Protein AF-A0A968WGV6-F1 (afdb_monomer)

Radius of gyration: 15.03 Å; Cα contacts (8 Å, |Δi|>4): 104; chains: 1; bounding box: 32×28×38 Å

Solvent-accessible surface area (backbone atoms only — not comparable to full-atom values): 6004 Å² total; per-residue (Å²): 96,45,84,61,56,78,37,33,35,41,42,40,74,53,90,98,47,74,50,80,45,79,45,59,45,70,45,87,65,72,87,78,94,72,72,78,81,61,86,94,43,57,88,94,61,58,81,71,84,77,74,79,93,76,53,69,75,55,58,75,72,50,61,69,92,78,48,64,67,68,60,77,77,38,101,45,76,86,49,58,82,74,46,63,55,82,44,81,97

Structure (mmCIF, N/CA/C/O backbone):
data_AF-A0A968WGV6-F1
#
_entry.id   AF-A0A968WGV6-F1
#
loop_
_atom_site.group_PDB
_atom_site.id
_atom_site.type_symbol
_atom_site.label_atom_id
_atom_site.label_alt_id
_atom_site.label_comp_id
_atom_site.label_asym_id
_atom_site.label_entity_id
_atom_site.label_seq_id
_atom_site.pdbx_PDB_ins_code
_atom_site.Cartn_x
_atom_site.Cartn_y
_atom_site.Cartn_z
_atom_site.occupancy
_atom_site.B_iso_or_equiv
_atom_site.auth_seq_id
_atom_site.auth_comp_id
_atom_site.auth_asym_id
_atom_site.auth_atom_id
_atom_site.pdbx_PDB_model_num
ATOM 1 N N . MET A 1 1 ? -15.264 -3.988 -7.114 1.00 82.12 1 MET A N 1
ATOM 2 C CA . MET A 1 1 ? -14.755 -3.266 -5.928 1.00 82.12 1 MET A CA 1
ATOM 3 C C . MET A 1 1 ? -15.645 -2.061 -5.671 1.00 82.12 1 MET A C 1
ATOM 5 O O . MET A 1 1 ? -16.193 -1.535 -6.634 1.00 82.12 1 MET A O 1
ATOM 9 N N . ARG A 1 2 ? -15.836 -1.653 -4.414 1.00 91.69 2 ARG A N 1
ATOM 10 C CA . ARG A 1 2 ? -16.506 -0.389 -4.066 1.00 91.69 2 ARG A CA 1
ATOM 11 C C . ARG A 1 2 ? -15.544 0.464 -3.248 1.00 91.69 2 ARG A C 1
ATOM 13 O O . ARG A 1 2 ? -14.946 -0.048 -2.304 1.00 91.69 2 ARG A O 1
ATOM 20 N N . VAL A 1 3 ? -15.392 1.727 -3.636 1.00 93.19 3 VAL A N 1
ATOM 21 C CA . VAL A 1 3 ? -14.575 2.704 -2.907 1.00 93.19 3 VAL A CA 1
ATOM 22 C C . VAL A 1 3 ? -15.415 3.280 -1.774 1.00 93.19 3 VAL A C 1
ATOM 24 O O . VAL A 1 3 ? -16.561 3.675 -1.993 1.00 93.19 3 VAL A O 1
ATOM 27 N N . GLY A 1 4 ? -14.858 3.254 -0.571 1.00 93.44 4 GLY A N 1
ATOM 28 C CA . GLY A 1 4 ? -15.446 3.777 0.651 1.00 93.44 4 GLY A CA 1
ATOM 29 C C . GLY A 1 4 ? -14.812 5.103 1.057 1.00 93.44 4 GLY A C 1
ATOM 30 O O . GLY A 1 4 ? -14.585 5.991 0.231 1.00 93.44 4 GLY A O 1
ATOM 31 N N . LYS A 1 5 ? -14.564 5.246 2.358 1.00 94.88 5 LYS A N 1
ATOM 32 C CA . LYS A 1 5 ? -14.072 6.479 2.969 1.00 94.88 5 LYS A CA 1
ATOM 33 C C . LYS A 1 5 ? -12.635 6.792 2.529 1.00 94.88 5 LYS A C 1
ATOM 35 O O . LYS A 1 5 ? -11.777 5.915 2.489 1.00 94.88 5 LYS A O 1
ATOM 40 N N . PHE A 1 6 ? -12.365 8.069 2.263 1.00 95.69 6 PHE A N 1
ATOM 41 C CA . PHE A 1 6 ? -11.000 8.590 2.196 1.00 95.69 6 PHE A CA 1
ATOM 42 C C . PHE A 1 6 ? -10.372 8.586 3.595 1.00 95.69 6 PHE A C 1
ATOM 44 O O . PHE A 1 6 ? -10.949 9.15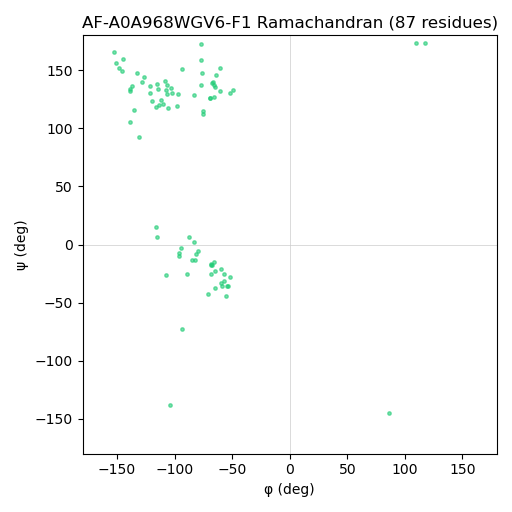0 4.529 1.00 95.69 6 PHE A O 1
ATOM 51 N N . LEU A 1 7 ? -9.205 7.960 3.733 1.00 95.12 7 LEU A N 1
ATOM 52 C CA . LEU A 1 7 ? -8.515 7.832 5.012 1.00 95.12 7 LEU A CA 1
ATOM 53 C C . LEU A 1 7 ? -7.505 8.972 5.175 1.00 95.12 7 LEU A C 1
ATOM 55 O O . LEU A 1 7 ? -7.753 9.921 5.920 1.00 95.12 7 LEU A O 1
ATOM 59 N N . PHE A 1 8 ? -6.400 8.920 4.435 1.00 96.00 8 PHE A N 1
ATOM 60 C CA . PHE A 1 8 ? -5.289 9.859 4.561 1.00 96.00 8 PHE A CA 1
ATOM 61 C C . PHE A 1 8 ? -4.512 10.013 3.249 1.00 96.00 8 PHE A C 1
ATOM 63 O O . PHE A 1 8 ? -4.649 9.220 2.312 1.00 96.00 8 PHE A O 1
ATOM 70 N N . VAL A 1 9 ? -3.690 11.059 3.201 1.00 96.69 9 VAL A N 1
ATOM 71 C CA . VAL A 1 9 ? -2.662 11.276 2.181 1.00 96.69 9 VAL A CA 1
ATOM 72 C C . VAL A 1 9 ? -1.301 10.929 2.776 1.00 96.69 9 VAL A C 1
ATOM 74 O O . VAL A 1 9 ? -1.005 11.391 3.876 1.00 96.69 9 VAL A O 1
ATOM 77 N N . CYS A 1 10 ? -0.466 10.196 2.041 1.00 95.38 10 CYS A N 1
ATOM 78 C CA . CYS A 1 10 ? 0.968 10.110 2.317 1.00 95.38 10 CYS A CA 1
ATOM 79 C C . CYS A 1 10 ? 1.752 10.910 1.276 1.00 95.38 10 CYS A C 1
ATOM 81 O O . CYS A 1 10 ? 1.560 10.737 0.074 1.00 95.38 10 CYS A O 1
ATOM 83 N N . GLU A 1 11 ? 2.648 11.781 1.731 1.00 94.38 11 GLU A N 1
ATOM 84 C CA . GLU A 1 11 ? 3.678 12.371 0.880 1.00 94.38 11 GLU A CA 1
ATOM 85 C C . GLU A 1 11 ? 4.983 11.596 1.063 1.00 94.38 11 GLU A C 1
ATOM 87 O O . GLU A 1 11 ? 5.546 11.580 2.160 1.00 94.38 11 GLU A O 1
ATOM 92 N N . TYR A 1 12 ? 5.471 11.001 -0.027 1.00 90.88 12 TYR A N 1
ATOM 93 C CA . TYR A 1 12 ? 6.787 10.377 -0.102 1.00 90.88 12 TYR A CA 1
ATOM 94 C C . TYR A 1 12 ? 7.725 11.272 -0.910 1.00 90.88 12 TYR A C 1
ATOM 96 O O . TYR A 1 12 ? 7.490 11.519 -2.095 1.00 90.88 12 TYR A O 1
ATOM 104 N N . ASN A 1 13 ? 8.791 11.764 -0.280 1.00 90.12 13 ASN A N 1
ATOM 105 C CA . ASN A 1 13 ? 9.756 12.660 -0.917 1.00 90.12 13 ASN A CA 1
ATOM 106 C C . ASN A 1 13 ? 11.187 12.169 -0.681 1.00 90.12 13 ASN A C 1
ATOM 108 O O . ASN A 1 13 ? 11.824 12.506 0.319 1.00 90.12 13 ASN A O 1
ATOM 112 N N . HIS A 1 14 ? 11.690 11.375 -1.624 1.00 88.19 14 HIS A N 1
ATOM 113 C CA . HIS A 1 14 ? 13.058 10.882 -1.623 1.00 88.19 14 HIS A CA 1
ATOM 114 C C . HIS A 1 14 ? 13.628 10.927 -3.045 1.00 88.19 14 HIS A C 1
ATOM 116 O O . HIS A 1 14 ? 13.266 10.080 -3.864 1.00 88.19 14 HIS A O 1
ATOM 122 N N . PRO A 1 15 ? 14.523 11.881 -3.368 1.00 91.19 15 PRO A N 1
ATOM 123 C CA . PRO A 1 15 ? 15.062 12.029 -4.716 1.00 91.19 15 PRO A CA 1
ATOM 124 C C . PRO A 1 15 ? 15.578 10.700 -5.294 1.00 91.19 15 PRO A C 1
ATOM 126 O O . PRO A 1 15 ? 16.309 9.984 -4.608 1.00 91.19 15 PRO A O 1
ATOM 129 N N . PRO A 1 16 ? 15.232 10.355 -6.549 1.00 92.25 16 PRO A N 1
ATOM 130 C CA . PRO A 1 16 ? 14.532 11.171 -7.549 1.00 92.25 16 PRO A CA 1
ATOM 131 C C . PRO A 1 16 ? 12.993 11.099 -7.485 1.00 92.25 16 PRO A C 1
ATOM 133 O O . PRO A 1 16 ? 12.326 11.621 -8.373 1.00 92.25 16 PRO A O 1
ATOM 136 N N . LEU A 1 17 ? 12.424 10.435 -6.481 1.00 90.00 17 LEU A N 1
ATOM 137 C CA . LEU A 1 17 ? 10.996 10.162 -6.371 1.00 90.00 17 LEU A CA 1
ATOM 138 C C . LEU A 1 17 ? 10.295 11.183 -5.467 1.00 90.00 17 LEU A C 1
ATOM 140 O O . LEU A 1 17 ? 10.684 11.408 -4.322 1.00 90.00 17 LEU A O 1
ATOM 144 N N . HIS A 1 18 ? 9.210 11.762 -5.974 1.00 93.38 18 HIS A N 1
ATOM 145 C CA . HIS A 1 18 ? 8.265 12.549 -5.187 1.00 93.38 18 HIS A CA 1
ATOM 146 C C . HIS A 1 18 ? 6.857 12.122 -5.580 1.00 93.38 18 HIS A C 1
ATOM 148 O O . HIS A 1 18 ? 6.465 12.264 -6.738 1.00 93.38 18 HIS A O 1
ATOM 154 N N . ALA A 1 19 ? 6.130 11.546 -4.629 1.00 92.69 19 ALA A N 1
ATOM 155 C CA . ALA A 1 19 ? 4.802 11.001 -4.844 1.00 92.69 19 ALA A CA 1
ATOM 156 C C . ALA A 1 19 ? 3.840 11.469 -3.751 1.00 92.69 19 ALA A C 1
ATOM 158 O O . ALA A 1 19 ? 4.216 11.661 -2.593 1.00 92.69 19 ALA A O 1
ATOM 159 N N . VAL A 1 20 ? 2.581 11.627 -4.151 1.00 95.12 20 VAL A N 1
ATOM 160 C CA . VAL A 1 20 ? 1.451 11.842 -3.251 1.00 95.12 20 VAL A CA 1
ATOM 161 C C . VAL A 1 20 ? 0.522 10.651 -3.413 1.00 95.12 20 VAL A C 1
ATOM 163 O O . VAL A 1 20 ? -0.003 10.402 -4.498 1.00 95.12 20 VAL A O 1
ATOM 166 N N . GLU A 1 21 ? 0.332 9.916 -2.332 1.00 95.50 21 GLU A N 1
ATOM 167 C CA . GLU A 1 21 ? -0.454 8.693 -2.285 1.00 95.50 21 GLU A CA 1
ATOM 168 C C . GLU A 1 21 ? -1.759 8.961 -1.543 1.00 95.50 21 GLU A C 1
ATOM 170 O O . GLU A 1 21 ? -1.765 9.569 -0.472 1.00 95.50 21 GLU A O 1
ATOM 175 N N . LEU A 1 22 ? -2.877 8.507 -2.105 1.00 95.88 22 LEU A N 1
ATOM 176 C CA . LEU A 1 22 ? -4.198 8.686 -1.514 1.00 95.88 22 LEU A CA 1
ATOM 177 C C . LEU A 1 22 ? -4.754 7.327 -1.107 1.00 95.88 22 LEU A C 1
ATOM 179 O O . LEU A 1 22 ? -4.957 6.456 -1.955 1.00 95.88 22 LEU A O 1
ATOM 183 N N . PHE A 1 23 ? -5.037 7.164 0.182 1.00 95.06 23 PHE A N 1
ATOM 184 C CA . PHE A 1 23 ? -5.534 5.912 0.734 1.00 95.06 23 PHE A CA 1
ATOM 185 C C . PHE A 1 23 ? -7.040 5.985 0.971 1.00 95.06 23 PHE A C 1
ATOM 187 O O . PHE A 1 23 ? -7.559 6.915 1.592 1.00 95.06 23 PHE A O 1
ATOM 194 N N . PHE A 1 24 ? -7.743 4.969 0.478 1.00 94.75 24 PHE A N 1
ATOM 195 C CA . PHE A 1 24 ? -9.184 4.813 0.626 1.00 94.75 24 PHE A CA 1
ATOM 196 C C . PHE A 1 24 ? -9.489 3.439 1.199 1.00 94.75 24 PHE A C 1
ATOM 198 O O . PHE A 1 24 ? -8.862 2.444 0.833 1.00 94.75 24 PHE A O 1
ATOM 205 N N . GLU A 1 25 ? -10.508 3.380 2.042 1.00 93.56 25 GLU A N 1
ATOM 206 C CA . GLU A 1 25 ? -11.143 2.125 2.403 1.00 93.56 25 GLU A CA 1
ATOM 207 C C . GLU A 1 25 ? -11.818 1.530 1.164 1.00 93.56 25 GLU A C 1
ATOM 209 O O . GLU A 1 25 ? -12.491 2.233 0.403 1.00 93.56 25 GLU A O 1
ATOM 214 N N . VAL A 1 26 ? -11.647 0.229 0.940 1.00 91.31 26 VAL A N 1
ATOM 215 C CA . VAL A 1 26 ? -12.211 -0.449 -0.226 1.00 91.31 26 VAL A CA 1
ATOM 216 C C . VAL A 1 26 ? -12.811 -1.788 0.172 1.00 91.31 26 VAL A C 1
ATOM 218 O O . VAL A 1 26 ? -12.215 -2.564 0.911 1.00 91.31 26 VAL A O 1
ATOM 221 N N . SER A 1 27 ? -13.998 -2.089 -0.352 1.00 90.44 27 SER A N 1
ATOM 222 C CA . SER A 1 27 ? -14.626 -3.399 -0.169 1.00 90.44 27 SER A CA 1
ATOM 223 C C . SER A 1 27 ? -14.571 -4.216 -1.455 1.00 90.44 27 SER A C 1
ATOM 225 O O . SER A 1 27 ? -14.797 -3.725 -2.576 1.00 90.44 27 SER A O 1
ATOM 227 N N . HIS A 1 28 ? -14.258 -5.501 -1.295 1.00 83.94 28 HIS A N 1
ATOM 228 C CA . HIS A 1 28 ? -14.270 -6.446 -2.397 1.00 83.94 28 HIS A CA 1
ATOM 229 C C . HIS A 1 28 ? -15.706 -6.611 -2.905 1.00 83.94 28 HIS A C 1
ATOM 231 O O . HIS A 1 28 ? -16.615 -6.901 -2.134 1.00 83.94 28 HIS A O 1
ATOM 237 N N . ALA A 1 29 ? -15.918 -6.426 -4.210 1.00 76.50 29 ALA A N 1
ATOM 238 C CA . ALA A 1 29 ? -17.247 -6.573 -4.818 1.00 76.50 29 ALA A CA 1
ATOM 239 C C . ALA A 1 29 ? -17.309 -7.721 -5.840 1.00 76.50 29 ALA A C 1
ATOM 241 O O . ALA A 1 29 ? -18.232 -7.757 -6.647 1.00 76.50 29 ALA A O 1
ATOM 242 N N . GLY A 1 30 ? -16.313 -8.617 -5.831 1.00 85.31 30 GLY A N 1
ATOM 243 C CA . GLY A 1 30 ? -16.146 -9.711 -6.793 1.00 85.31 30 GLY A CA 1
ATOM 244 C C . GLY A 1 30 ? -14.856 -9.603 -7.615 1.00 85.31 30 GLY A C 1
ATOM 245 O O . GLY A 1 30 ? -14.158 -8.591 -7.546 1.00 85.31 30 GLY A O 1
ATOM 246 N N . GLY A 1 31 ? -14.582 -10.645 -8.409 1.00 87.12 31 GLY A N 1
ATOM 247 C CA . GLY A 1 31 ? -13.352 -10.817 -9.191 1.00 87.12 31 GLY A CA 1
ATOM 248 C C . GLY A 1 31 ? -12.457 -11.937 -8.651 1.00 87.12 31 GLY A C 1
ATOM 249 O O . GLY A 1 31 ? -12.734 -12.520 -7.603 1.00 87.12 31 GLY A O 1
ATOM 250 N N . THR A 1 32 ? -11.394 -12.251 -9.389 1.00 89.25 32 THR A N 1
ATOM 251 C CA . THR A 1 32 ? -10.300 -13.131 -8.954 1.00 89.25 32 THR A CA 1
ATOM 252 C C . THR A 1 32 ? -9.017 -12.319 -8.866 1.00 89.25 32 THR A C 1
ATOM 254 O O . THR A 1 32 ? -8.751 -11.467 -9.713 1.00 89.25 32 THR A O 1
ATOM 257 N N . LEU A 1 33 ? -8.240 -12.559 -7.813 1.00 89.75 33 LEU A N 1
ATOM 258 C CA . LEU A 1 33 ? -6.979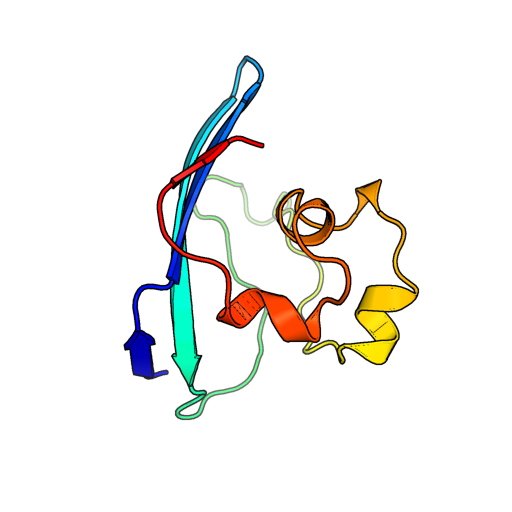 -11.867 -7.588 1.00 89.75 33 LEU A CA 1
ATOM 259 C C . LEU A 1 33 ? -5.954 -12.313 -8.640 1.00 89.75 33 LEU A C 1
ATOM 261 O O . LEU A 1 33 ? -5.725 -13.509 -8.811 1.00 89.75 33 LEU A O 1
ATOM 265 N N . ALA A 1 34 ? -5.356 -11.356 -9.344 1.00 92.88 34 ALA A N 1
ATOM 266 C CA . ALA A 1 34 ? -4.367 -11.595 -10.389 1.00 92.88 34 ALA A CA 1
ATOM 267 C C . ALA A 1 34 ? -3.358 -10.442 -10.428 1.00 92.88 34 ALA A C 1
ATOM 269 O O . ALA A 1 34 ? -3.676 -9.314 -10.047 1.00 92.88 34 ALA A O 1
ATOM 270 N N . THR A 1 35 ? -2.129 -10.725 -10.858 1.00 95.00 35 THR A N 1
ATOM 271 C CA . THR A 1 35 ? -1.085 -9.704 -10.999 1.00 95.00 35 THR A CA 1
ATOM 272 C C . THR A 1 35 ? -1.445 -8.716 -12.107 1.00 95.00 35 THR A C 1
ATOM 274 O O . THR A 1 35 ? -1.927 -9.117 -13.167 1.00 95.00 35 THR A O 1
ATOM 277 N N . GLY A 1 36 ? -1.174 -7.430 -11.880 1.00 90.81 36 GLY A N 1
ATOM 278 C CA . GLY A 1 36 ? -1.309 -6.392 -12.903 1.00 90.81 36 GLY A CA 1
ATOM 279 C C . GLY A 1 36 ? -0.158 -6.388 -13.914 1.00 90.81 36 GLY A C 1
ATOM 280 O O . GLY A 1 36 ? 0.840 -7.089 -13.750 1.00 90.81 36 GLY A O 1
ATOM 281 N N . THR A 1 37 ? -0.301 -5.576 -14.961 1.00 93.75 37 THR A N 1
ATOM 282 C CA . THR A 1 37 ? 0.768 -5.258 -15.919 1.00 93.75 37 THR A CA 1
ATOM 283 C C . THR A 1 37 ? 1.020 -3.757 -15.877 1.00 93.75 37 THR A C 1
ATOM 285 O O . THR A 1 37 ? 0.094 -2.976 -16.074 1.00 93.75 37 THR A O 1
ATOM 288 N N . ASP A 1 38 ? 2.262 -3.374 -15.614 1.00 92.06 38 ASP A N 1
ATOM 289 C CA . ASP A 1 38 ? 2.762 -2.013 -15.727 1.00 92.06 38 ASP A CA 1
ATOM 290 C C . ASP A 1 38 ? 2.964 -1.673 -17.217 1.00 92.06 38 ASP A C 1
ATOM 292 O O . ASP A 1 38 ? 3.825 -2.286 -17.866 1.00 92.06 38 ASP A O 1
ATOM 296 N N . PRO A 1 39 ? 2.170 -0.744 -17.782 1.00 92.00 39 PRO A N 1
ATOM 297 C CA . PRO A 1 39 ? 2.245 -0.381 -19.193 1.00 92.00 39 PRO A CA 1
ATOM 298 C C . PRO A 1 39 ? 3.545 0.346 -19.569 1.00 92.00 39 PRO A C 1
ATOM 300 O O . PRO A 1 39 ? 3.880 0.393 -20.752 1.00 92.00 39 PRO A O 1
ATOM 303 N N . GLU A 1 40 ? 4.285 0.893 -18.602 1.00 93.06 40 GLU A N 1
ATOM 304 C CA . GLU A 1 40 ? 5.561 1.581 -18.840 1.00 93.06 40 GLU A CA 1
ATOM 305 C C . GLU A 1 40 ? 6.736 0.595 -18.967 1.00 93.06 40 GLU A C 1
ATOM 307 O O . GLU A 1 40 ? 7.818 0.945 -19.446 1.00 93.06 40 GLU A O 1
ATOM 312 N N . MET A 1 41 ? 6.521 -0.669 -18.589 1.00 93.62 41 MET A N 1
ATOM 313 C CA . MET A 1 41 ? 7.537 -1.717 -18.577 1.00 93.62 41 MET A CA 1
ATOM 314 C C . MET A 1 41 ? 7.303 -2.745 -19.688 1.00 93.62 41 MET A C 1
ATOM 316 O O . MET A 1 41 ? 6.189 -3.186 -19.963 1.00 93.62 41 MET A O 1
ATOM 320 N N . ALA A 1 42 ? 8.385 -3.214 -20.315 1.00 93.31 42 ALA A N 1
ATOM 321 C CA . ALA A 1 42 ? 8.295 -4.282 -21.313 1.00 93.31 42 ALA A CA 1
ATOM 322 C C . ALA A 1 42 ? 7.711 -5.581 -20.701 1.00 93.31 42 ALA A C 1
ATOM 324 O O . ALA A 1 42 ? 7.952 -5.851 -19.519 1.00 93.31 42 ALA A O 1
ATOM 325 N N . PRO A 1 43 ? 7.030 -6.450 -21.481 1.00 88.31 43 PRO A N 1
ATOM 326 C CA . PRO A 1 43 ? 6.386 -7.662 -20.952 1.00 88.31 43 PRO A CA 1
ATOM 327 C C . PRO A 1 43 ? 7.315 -8.587 -20.142 1.00 88.31 43 PRO A C 1
ATOM 329 O O . PRO A 1 43 ? 6.911 -9.146 -19.130 1.00 88.31 43 PRO A O 1
ATOM 332 N N . GLY A 1 44 ? 8.590 -8.706 -20.528 1.00 91.12 44 GLY A N 1
ATOM 333 C CA . GLY A 1 44 ? 9.585 -9.509 -19.797 1.00 91.12 44 GLY A CA 1
ATOM 334 C C . GLY A 1 44 ? 10.191 -8.831 -18.559 1.00 91.12 44 GLY A C 1
ATOM 335 O O . GLY A 1 44 ? 10.977 -9.449 -17.845 1.00 91.12 44 GLY A O 1
ATOM 336 N N . ARG A 1 45 ? 9.863 -7.559 -18.304 1.00 94.44 45 ARG A N 1
ATOM 337 C CA . ARG A 1 45 ? 10.484 -6.720 -17.263 1.00 94.44 45 ARG A CA 1
ATOM 338 C C . ARG A 1 45 ? 9.520 -6.296 -16.154 1.00 94.44 45 ARG A C 1
ATOM 340 O O . ARG A 1 45 ? 9.925 -5.543 -15.281 1.00 94.44 45 ARG A O 1
ATOM 347 N N . GLN A 1 46 ? 8.293 -6.805 -16.158 1.00 95.06 46 GLN A N 1
ATOM 348 C CA . GLN A 1 46 ? 7.287 -6.549 -15.124 1.00 95.06 46 GLN A CA 1
ATOM 349 C C . GLN A 1 46 ? 7.838 -6.833 -13.720 1.00 95.06 46 GLN A C 1
ATOM 351 O O . GLN A 1 46 ? 8.428 -7.887 -13.497 1.00 95.06 46 GLN A O 1
ATOM 356 N N . ILE A 1 47 ? 7.674 -5.904 -12.777 1.00 93.62 47 ILE A N 1
ATOM 357 C CA . ILE A 1 47 ? 8.238 -6.036 -11.421 1.00 93.62 47 ILE A CA 1
ATOM 358 C C . ILE A 1 47 ? 7.298 -6.753 -10.446 1.00 93.62 47 ILE A C 1
ATOM 360 O O . ILE A 1 47 ? 7.770 -7.391 -9.508 1.00 93.62 47 ILE A O 1
ATOM 364 N N . ILE A 1 48 ? 5.985 -6.715 -10.690 1.00 93.38 48 ILE A N 1
ATOM 365 C CA . ILE A 1 48 ? 4.991 -7.430 -9.884 1.00 93.38 48 ILE A CA 1
ATOM 366 C C . ILE A 1 48 ? 5.061 -8.917 -10.244 1.00 93.38 48 ILE A C 1
ATOM 368 O O . ILE A 1 48 ? 4.784 -9.302 -11.380 1.00 93.38 48 ILE A O 1
ATOM 372 N N . ARG A 1 49 ? 5.460 -9.758 -9.283 1.00 92.31 49 ARG A N 1
ATOM 373 C CA . ARG A 1 49 ? 5.616 -11.213 -9.477 1.00 92.31 49 ARG A CA 1
ATOM 374 C C . ARG A 1 49 ? 4.539 -12.044 -8.794 1.00 92.31 49 ARG A C 1
ATOM 376 O O . ARG A 1 49 ? 4.251 -13.144 -9.247 1.00 92.31 49 ARG A O 1
ATOM 383 N N . GLU A 1 50 ? 3.946 -11.515 -7.733 1.00 93.56 50 GLU A N 1
ATOM 384 C CA . GLU A 1 50 ? 2.966 -12.211 -6.912 1.00 93.56 50 GLU A CA 1
ATOM 385 C C . GLU A 1 50 ? 1.929 -11.215 -6.398 1.00 93.56 50 GLU A C 1
ATOM 387 O O . GLU A 1 50 ? 2.231 -10.041 -6.177 1.00 93.56 50 GLU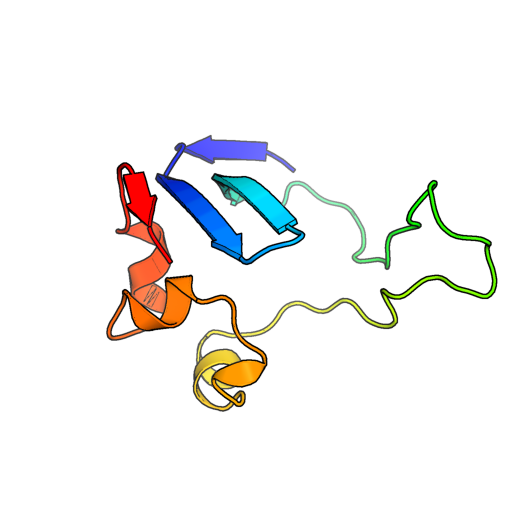 A O 1
ATOM 392 N N . VAL A 1 51 ? 0.704 -11.695 -6.204 1.00 93.75 51 VAL A N 1
ATOM 393 C CA . VAL A 1 51 ? -0.334 -10.978 -5.476 1.00 93.75 51 VAL A CA 1
ATOM 394 C C . VAL A 1 51 ? -1.086 -11.965 -4.591 1.00 93.75 51 VAL A C 1
ATOM 396 O O . VAL A 1 51 ? -1.489 -13.041 -5.034 1.00 93.75 51 VAL A O 1
ATOM 399 N N . ARG A 1 52 ? -1.275 -11.603 -3.324 1.00 93.56 52 ARG A N 1
ATOM 400 C CA . ARG A 1 52 ? -2.067 -12.381 -2.373 1.00 93.56 52 ARG A CA 1
ATOM 401 C C . ARG A 1 52 ? -2.685 -11.476 -1.321 1.00 93.56 52 ARG A C 1
ATOM 403 O O . ARG A 1 52 ? -2.174 -10.393 -1.049 1.00 93.56 52 ARG A O 1
ATOM 410 N N . LEU A 1 53 ? -3.775 -11.942 -0.724 1.00 91.06 53 LEU A N 1
ATOM 411 C CA . LEU A 1 53 ? -4.281 -11.356 0.511 1.00 91.06 53 LEU A CA 1
ATOM 412 C C . LEU A 1 53 ? -3.414 -11.851 1.668 1.00 91.06 53 LEU A C 1
ATOM 414 O O . LEU A 1 53 ? -3.057 -13.028 1.724 1.00 91.06 53 LEU A O 1
ATOM 418 N N . VAL A 1 54 ? -3.075 -10.935 2.566 1.00 92.88 54 VAL A N 1
ATOM 419 C CA . VAL A 1 54 ? -2.246 -11.193 3.743 1.00 92.88 54 VAL A CA 1
ATOM 420 C C . VAL A 1 54 ? -3.039 -10.817 4.982 1.00 92.88 54 VAL A C 1
ATOM 422 O O . VAL A 1 54 ? -3.725 -9.795 5.003 1.00 92.88 54 VAL A O 1
ATOM 425 N N . SER A 1 55 ? -2.990 -11.663 6.003 1.00 92.88 55 SER A N 1
ATOM 426 C CA . SER A 1 55 ? -3.622 -11.368 7.286 1.00 92.88 55 SER A CA 1
ATOM 427 C C . SER A 1 55 ? -2.789 -10.373 8.096 1.00 92.88 55 SER A C 1
ATOM 429 O O . SER A 1 55 ? -1.572 -10.276 7.932 1.00 92.88 55 SER A O 1
ATOM 431 N N . MET A 1 56 ? -3.422 -9.683 9.049 1.00 91.25 56 MET A N 1
ATOM 432 C CA . MET A 1 56 ? -2.705 -8.794 9.973 1.00 91.25 56 MET A CA 1
ATOM 433 C C . MET A 1 56 ? -1.643 -9.545 10.792 1.00 91.25 56 MET A C 1
ATOM 435 O O . MET A 1 56 ? -0.588 -8.999 11.098 1.00 91.25 56 MET A O 1
ATOM 439 N N . ALA A 1 57 ? -1.881 -10.817 11.131 1.00 93.31 57 ALA A N 1
ATOM 440 C CA . ALA A 1 57 ? -0.900 -11.659 11.820 1.00 93.31 57 ALA A CA 1
ATOM 441 C C . ALA A 1 57 ? 0.349 -11.931 10.965 1.00 93.31 57 ALA A C 1
ATOM 443 O O . ALA A 1 57 ? 1.455 -11.957 11.500 1.00 93.31 57 ALA A O 1
ATOM 444 N N . GLU A 1 58 ? 0.182 -12.104 9.651 1.00 94.88 58 GLU A N 1
ATOM 445 C CA . GLU A 1 58 ? 1.306 -12.246 8.723 1.00 94.88 58 GLU A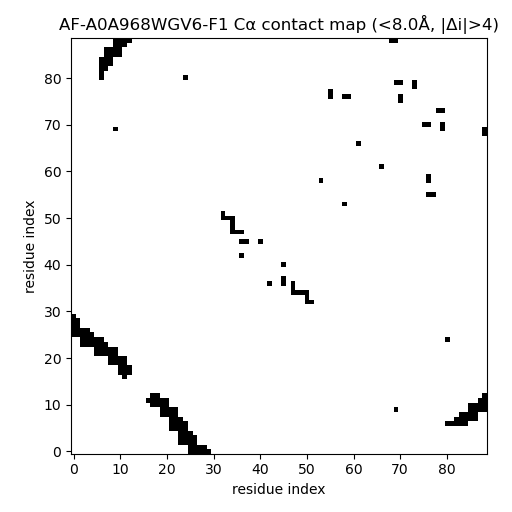 CA 1
ATOM 446 C C . GLU A 1 58 ? 2.055 -10.926 8.541 1.00 94.88 58 GLU A C 1
ATOM 448 O O . GLU A 1 58 ? 3.280 -10.938 8.577 1.00 94.88 58 GLU A O 1
ATOM 453 N N . ILE A 1 59 ? 1.349 -9.793 8.411 1.00 93.31 59 ILE A N 1
ATOM 454 C CA . ILE A 1 59 ? 1.971 -8.460 8.290 1.00 93.31 59 ILE A CA 1
ATOM 455 C C . ILE A 1 59 ? 2.911 -8.190 9.470 1.00 93.31 59 ILE A C 1
ATOM 457 O O . ILE A 1 59 ? 4.045 -7.771 9.260 1.00 93.31 59 ILE A O 1
ATOM 461 N N . ARG A 1 60 ? 2.488 -8.504 10.703 1.00 91.88 60 ARG A N 1
ATOM 462 C CA . ARG A 1 60 ? 3.313 -8.333 11.916 1.00 91.88 60 ARG A CA 1
ATOM 463 C C . ARG A 1 60 ? 4.623 -9.137 11.899 1.00 91.88 60 ARG A C 1
ATOM 465 O O . ARG A 1 60 ? 5.534 -8.819 12.654 1.00 91.88 60 ARG A O 1
ATOM 472 N N . GLN A 1 61 ? 4.718 -10.184 11.079 1.00 94.19 61 GLN A N 1
ATOM 473 C CA . GLN A 1 61 ? 5.913 -11.029 10.950 1.00 94.19 61 GLN A CA 1
ATOM 474 C C . GLN A 1 61 ? 6.807 -10.617 9.771 1.00 94.19 61 GLN A C 1
ATOM 476 O O . GLN A 1 61 ? 7.902 -11.162 9.614 1.00 94.19 61 GLN A O 1
ATOM 481 N N . MET A 1 62 ? 6.360 -9.685 8.926 1.00 94.44 62 MET A N 1
ATOM 482 C CA . MET A 1 62 ? 7.131 -9.233 7.772 1.00 94.44 62 MET A CA 1
ATOM 483 C C . MET A 1 62 ? 8.258 -8.281 8.192 1.00 94.44 62 MET A C 1
ATOM 485 O O . MET A 1 62 ? 8.099 -7.500 9.132 1.00 94.44 62 MET A O 1
ATOM 489 N N . PRO A 1 63 ? 9.405 -8.288 7.489 1.00 93.94 63 PRO A N 1
ATOM 490 C CA . PRO A 1 63 ? 10.456 -7.310 7.733 1.00 93.94 63 PRO A CA 1
ATOM 491 C C . PRO A 1 63 ? 9.949 -5.885 7.492 1.00 93.94 63 PRO A C 1
ATOM 493 O O . PRO A 1 63 ? 9.404 -5.602 6.425 1.00 93.94 63 PRO A O 1
ATOM 496 N N . GLN A 1 64 ? 10.217 -4.965 8.421 1.00 88.94 64 GLN A N 1
ATOM 497 C CA 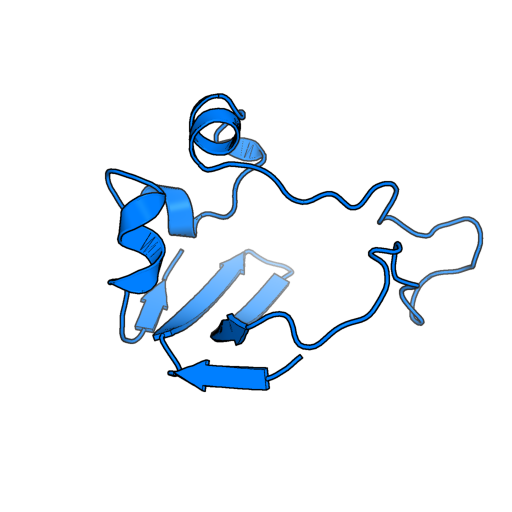. GLN A 1 64 ? 9.752 -3.575 8.317 1.00 88.94 64 GLN A CA 1
ATOM 498 C C . GLN A 1 64 ? 10.168 -2.894 7.003 1.00 88.94 64 GLN A C 1
ATOM 500 O O . GLN A 1 64 ? 9.392 -2.149 6.425 1.00 88.94 64 GLN A O 1
ATOM 505 N N . ALA A 1 65 ? 11.362 -3.200 6.485 1.00 91.19 65 ALA A N 1
ATOM 506 C CA . ALA A 1 65 ? 11.860 -2.655 5.218 1.00 91.19 65 ALA A CA 1
ATOM 507 C C . ALA A 1 65 ? 11.055 -3.097 3.975 1.00 91.19 65 ALA A C 1
ATOM 509 O O . ALA A 1 65 ? 11.220 -2.518 2.907 1.00 91.19 65 ALA A O 1
ATOM 510 N N . SER A 1 66 ? 10.223 -4.137 4.099 1.00 92.31 66 SER A N 1
ATOM 511 C CA . SER A 1 66 ? 9.308 -4.602 3.047 1.00 92.31 66 SER A CA 1
ATOM 512 C C . SER A 1 66 ? 7.889 -4.044 3.186 1.00 92.31 66 SER A C 1
ATOM 514 O O . SER A 1 66 ? 7.079 -4.204 2.275 1.00 92.31 66 SER A O 1
ATOM 516 N N . LEU A 1 67 ? 7.589 -3.398 4.315 1.00 92.81 67 LEU A N 1
ATOM 517 C CA . LEU A 1 67 ? 6.304 -2.769 4.585 1.00 92.81 67 LEU A CA 1
ATOM 518 C C . LEU A 1 67 ? 6.351 -1.292 4.194 1.00 92.81 67 LEU A C 1
ATOM 520 O O . LEU A 1 67 ? 7.390 -0.636 4.248 1.00 92.81 67 LEU A O 1
ATOM 524 N N . HIS A 1 68 ? 5.194 -0.756 3.816 1.00 92.88 68 HIS A N 1
ATOM 525 C CA . HIS A 1 68 ? 5.058 0.672 3.563 1.00 92.88 68 HIS A CA 1
ATOM 526 C C . HIS A 1 68 ? 5.306 1.483 4.849 1.00 92.88 68 HIS A C 1
ATOM 528 O O . HIS A 1 68 ? 4.907 1.058 5.934 1.00 92.88 68 HIS A O 1
ATOM 534 N N . GLY A 1 69 ? 5.902 2.675 4.738 1.00 91.25 69 GLY A N 1
ATOM 535 C CA . GLY A 1 69 ? 6.284 3.500 5.897 1.00 91.25 69 GLY A CA 1
ATOM 536 C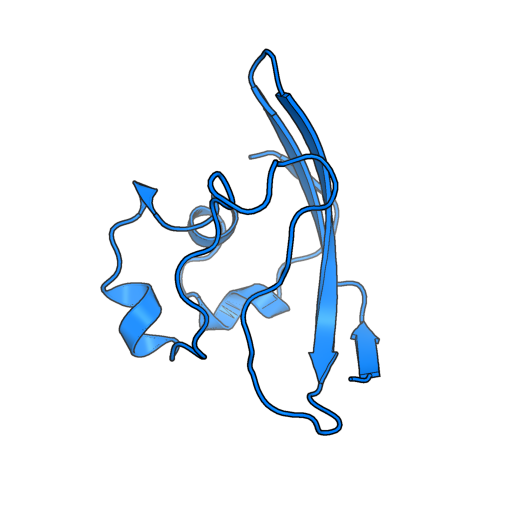 C . GLY A 1 69 ? 5.122 3.847 6.835 1.00 91.25 69 GLY A C 1
ATOM 537 O O . GLY A 1 69 ? 5.317 4.014 8.036 1.00 91.25 69 GLY A O 1
ATOM 538 N N . VAL A 1 70 ? 3.894 3.852 6.309 1.00 92.31 70 VAL A N 1
ATOM 539 C CA . VAL A 1 70 ? 2.664 4.056 7.087 1.00 92.31 70 VAL A CA 1
ATOM 540 C C . VAL A 1 70 ? 2.484 3.047 8.229 1.00 92.31 70 VAL A C 1
ATOM 542 O O . VAL A 1 70 ? 1.956 3.412 9.274 1.00 92.31 70 VAL A O 1
ATOM 545 N N . PHE A 1 71 ? 2.973 1.810 8.085 1.00 91.31 71 PHE A N 1
ATOM 546 C CA . PHE A 1 71 ? 2.902 0.807 9.154 1.00 91.31 71 PHE A CA 1
ATOM 547 C C . PHE A 1 71 ? 3.794 1.163 10.352 1.00 91.31 71 PHE A C 1
ATOM 549 O O . PHE A 1 71 ? 3.604 0.618 11.430 1.00 91.31 71 PHE A O 1
ATOM 556 N N . GLY A 1 72 ? 4.751 2.084 10.190 1.00 88.44 72 GLY A N 1
ATOM 557 C CA . GLY A 1 72 ? 5.522 2.654 11.297 1.00 88.44 72 GLY A CA 1
ATOM 558 C C . GLY A 1 72 ? 4.810 3.789 12.041 1.00 88.44 72 GLY A C 1
ATOM 559 O O . GLY A 1 72 ? 5.312 4.236 13.067 1.00 88.44 72 GLY A O 1
ATOM 560 N N . LEU A 1 73 ? 3.667 4.270 11.537 1.00 87.19 73 LEU A N 1
ATOM 561 C CA . LEU A 1 73 ? 2.873 5.342 12.153 1.00 87.19 73 LEU A CA 1
ATOM 562 C C . LEU A 1 73 ? 1.743 4.811 13.048 1.00 87.19 73 LEU A C 1
ATOM 564 O O . LEU A 1 73 ? 1.030 5.599 13.668 1.00 87.19 73 LEU A O 1
ATOM 568 N N . CYS A 1 74 ? 1.567 3.492 13.110 1.00 85.12 74 CYS A N 1
ATOM 569 C CA . CYS A 1 74 ? 0.593 2.823 13.960 1.00 85.12 74 CYS A CA 1
ATOM 570 C C . CYS A 1 74 ? 1.277 1.733 14.791 1.00 85.12 74 CYS A C 1
ATOM 572 O O . CYS A 1 74 ? 2.098 0.982 14.271 1.00 85.12 74 CYS A O 1
ATOM 574 N N . ASP A 1 75 ? 0.894 1.603 16.063 1.00 82.81 75 ASP A N 1
ATOM 575 C CA . ASP A 1 75 ? 1.432 0.554 16.946 1.00 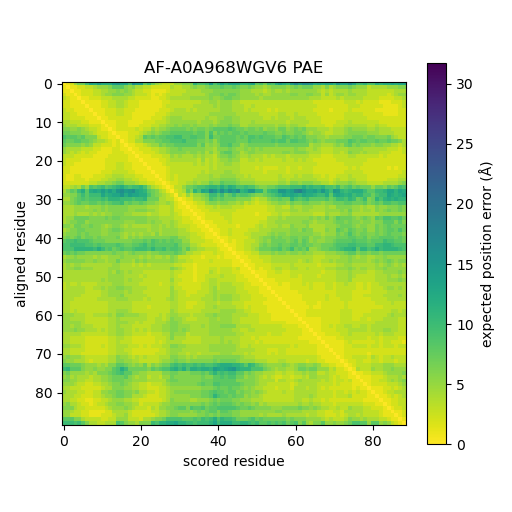82.81 75 ASP A CA 1
ATOM 576 C C . ASP A 1 75 ? 0.974 -0.856 16.536 1.00 82.81 75 ASP A C 1
ATOM 578 O O . ASP A 1 75 ? 1.640 -1.849 16.826 1.00 82.81 75 ASP A O 1
ATOM 582 N N . ASP A 1 76 ? -0.170 -0.945 15.852 1.00 87.69 76 ASP A N 1
ATOM 583 C CA . ASP A 1 76 ? -0.738 -2.192 15.347 1.00 87.69 76 ASP A CA 1
ATOM 584 C C . ASP A 1 76 ? -1.306 -1.978 13.927 1.00 87.69 76 ASP A C 1
ATOM 586 O O . ASP A 1 76 ? -2.031 -0.999 13.727 1.00 87.69 76 ASP A O 1
ATOM 590 N N . PRO A 1 77 ? -1.027 -2.871 12.952 1.00 86.25 77 PRO A N 1
ATOM 591 C CA . PRO A 1 77 ? -1.609 -2.829 11.606 1.00 86.25 77 PRO A CA 1
ATOM 592 C C . PRO A 1 77 ? -3.139 -2.730 11.553 1.00 86.25 77 PRO A C 1
ATOM 594 O O . PRO A 1 77 ? -3.681 -2.171 10.603 1.00 86.25 77 PRO A O 1
ATOM 597 N N . GLU A 1 78 ? -3.850 -3.242 12.559 1.00 89.44 78 GLU A N 1
ATOM 598 C CA . GLU A 1 78 ? -5.309 -3.113 12.662 1.00 89.44 78 GLU A CA 1
ATOM 599 C C . GLU A 1 78 ? -5.755 -1.656 12.845 1.00 89.44 78 GLU A C 1
ATOM 601 O O . GLU A 1 78 ? -6.861 -1.294 12.460 1.00 89.44 78 GLU A O 1
ATOM 606 N N . ASN A 1 79 ? -4.878 -0.781 13.342 1.00 90.88 79 ASN A N 1
ATOM 607 C CA . ASN A 1 79 ? -5.172 0.639 13.521 1.00 90.88 79 ASN A CA 1
ATOM 608 C C . ASN A 1 79 ? -4.971 1.477 12.249 1.00 90.88 79 ASN A C 1
ATOM 610 O O . ASN A 1 79 ? -5.163 2.693 12.295 1.00 90.88 79 ASN A O 1
ATOM 614 N N . LEU A 1 80 ? -4.601 0.873 11.114 1.00 89.81 80 LEU A N 1
ATOM 615 C CA . LEU A 1 80 ? -4.358 1.600 9.864 1.00 89.81 80 LEU A CA 1
ATOM 616 C C . LEU A 1 80 ? -5.594 2.390 9.394 1.00 89.81 80 LEU A C 1
ATOM 618 O O . LEU A 1 80 ? -5.469 3.502 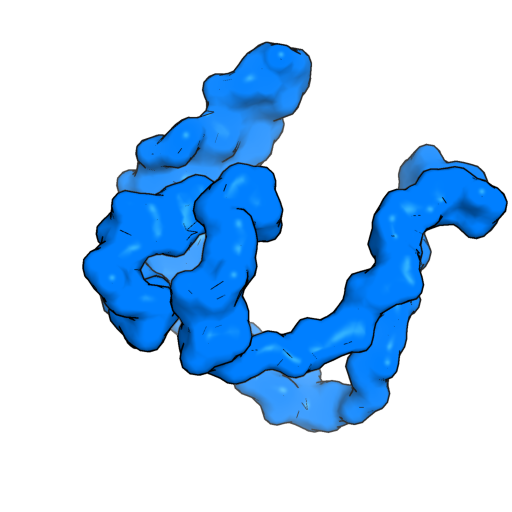8.887 1.00 89.81 80 LEU A O 1
ATOM 622 N N . GLU A 1 81 ? -6.794 1.845 9.603 1.00 88.31 81 GLU A N 1
ATOM 623 C CA . GLU A 1 81 ? -8.068 2.492 9.251 1.00 88.31 81 GLU A CA 1
ATOM 624 C C . GLU A 1 81 ? -8.380 3.747 10.085 1.00 88.31 81 GLU A C 1
ATOM 626 O O . GLU A 1 81 ? -9.187 4.586 9.676 1.00 88.31 81 GLU A O 1
ATOM 631 N N . ASN A 1 82 ? -7.710 3.903 11.232 1.00 91.38 82 ASN A N 1
ATOM 632 C CA . ASN A 1 82 ? -7.863 5.054 12.120 1.00 91.38 82 ASN A CA 1
ATOM 633 C C . ASN A 1 82 ? -6.976 6.238 11.712 1.00 91.38 82 ASN A C 1
ATOM 635 O O . ASN A 1 82 ? -7.174 7.353 12.202 1.00 91.38 82 ASN A O 1
ATOM 639 N N . LEU A 1 83 ? -6.005 6.021 10.820 1.00 92.19 83 LEU A N 1
ATOM 640 C CA . LEU A 1 83 ? -5.165 7.091 10.299 1.00 92.19 83 LEU A CA 1
ATOM 641 C C . LEU A 1 83 ? -6.006 8.066 9.468 1.00 92.19 83 LEU A C 1
ATOM 643 O O . LEU A 1 83 ? -6.861 7.671 8.674 1.00 92.19 83 LEU A O 1
ATOM 647 N N . THR A 1 84 ? -5.763 9.364 9.654 1.00 92.50 84 THR A N 1
ATOM 648 C CA . THR A 1 84 ? -6.463 10.424 8.920 1.00 92.50 84 THR A CA 1
ATOM 649 C C . THR A 1 84 ? -5.552 11.609 8.621 1.00 92.50 84 THR A C 1
ATOM 651 O O . THR A 1 84 ? -4.539 11.817 9.287 1.00 92.50 84 THR A O 1
ATOM 654 N N . GLY A 1 85 ? -5.930 12.416 7.627 1.00 92.88 85 GLY A N 1
ATOM 655 C CA . GLY A 1 85 ? -5.256 13.682 7.330 1.00 92.88 85 GLY A CA 1
ATOM 656 C C . GLY A 1 85 ? -4.045 13.536 6.407 1.00 92.88 85 GLY A C 1
ATOM 657 O O . GLY A 1 85 ? -4.077 12.749 5.464 1.00 92.88 85 GLY A O 1
ATOM 658 N N . PHE A 1 86 ? -3.012 14.350 6.636 1.00 93.88 86 PHE A N 1
ATOM 659 C CA . PHE A 1 86 ? -1.792 14.398 5.825 1.00 93.88 86 PHE A CA 1
ATOM 660 C C . PHE A 1 86 ? -0.611 13.835 6.616 1.00 93.88 86 PHE A C 1
ATOM 662 O O . PHE A 1 86 ? -0.272 14.353 7.681 1.00 93.88 86 PHE A O 1
ATOM 669 N N . LEU A 1 87 ? 0.011 12.790 6.080 1.00 91.19 87 LEU A N 1
ATOM 670 C CA . LEU A 1 87 ? 1.121 12.067 6.682 1.00 91.19 87 LEU A CA 1
ATOM 671 C C . LEU A 1 87 ? 2.370 12.260 5.825 1.00 91.19 87 LEU A C 1
ATOM 673 O O . LEU A 1 87 ? 2.328 12.130 4.602 1.00 91.19 87 LEU A O 1
ATOM 677 N N . LYS A 1 88 ? 3.491 12.554 6.478 1.00 87.00 88 LYS A N 1
ATOM 678 C CA . LYS A 1 88 ? 4.795 12.655 5.829 1.00 87.00 88 LYS A CA 1
ATOM 679 C C . LYS A 1 88 ? 5.665 11.499 6.301 1.00 87.00 88 LYS A C 1
ATOM 681 O O . LYS A 1 88 ? 5.825 11.333 7.511 1.00 87.00 88 LYS A O 1
ATOM 686 N N . ILE A 1 89 ? 6.176 10.721 5.351 1.00 83.19 89 ILE A N 1
ATOM 687 C CA . 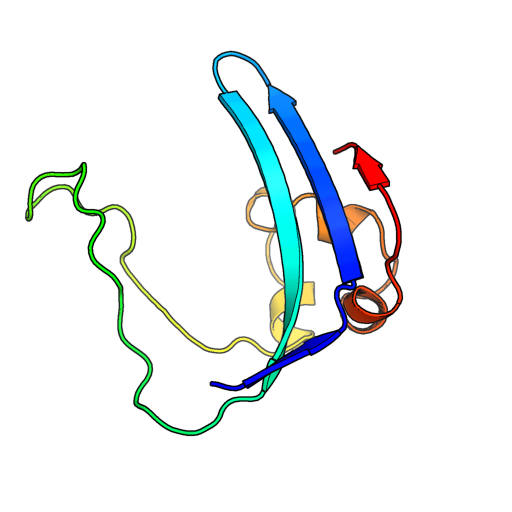ILE A 1 89 ? 6.951 9.494 5.580 1.00 83.19 89 ILE A CA 1
ATOM 688 C C . ILE A 1 89 ? 8.324 9.559 4.918 1.00 83.19 89 ILE A C 1
ATOM 690 O O . ILE A 1 89 ? 8.477 10.300 3.920 1.00 83.19 89 ILE A O 1
#

Secondary structure (DSSP, 8-state):
-EEEEEEEEEEEEETTEEEEEEEEEEE--S--------TTS-GGG----------HHHHTTS-GGGS-GGGGSSSSGGGGGG--EEEE-

Foldseek 3Di:
DDWADWAEWEWDDDPPDTDIDTDTDDDDPDDDDDDDADPVDDPVGGPTDDDDDDDQVRVVVDDPVPDDCLCVVDPGPVCSSVHHYYHYD

pLDDT: mean 91.5, std 3.51, range [76.5, 96.69]

Sequence (89 aa):
MRVGKFLFVCEYNHPPLHAVELFFEVSHAGGTLATGTDPEMAPGRQIIREVRLVSMAEIRQMPQASLHGVFGLCDDPENLENLTGFLKI

Nearest PDB structures (foldseek):
  1b35-assembly1_B  TM=2.341E-01  e=3.783E+00  Cricket paralysis virus

Mean predicted aligned error: 4.32 Å